Protein AF-A0A2E5TY10-F1 (afdb_monomer_lite)

Secondary structure (DSSP, 8-state):
-HHHHHHHHHHHHHHTTS--HHHHHHHHHHHHHHHHHHHHHHHHHHTT----HHHHHHHHHHHHHHHHHHHHHHHHHHHTHHHH-HHHHHHHHHHHHHHHHHHHHHHHHHHHHHH-

pLDDT: mean 81.13, std 7.05, range [55.59, 89.06]

Foldseek 3Di:
DQVQLVVLLVCLVVLVVDPDLLSNLLSVLSNVVSVVVNVVVVVCVVVVDPDDLLNLLVVLVVVLVVLVVLLVVLVVQCVCCVPPNSNSVSNSVNSNVVSVVSSVVSVVSSVVSVVD

Sequence (116 aa):
MLGWGLISILMGATLFYFNNDFIRGIGTQFLAWGLVNSLIGIFVILRKSQQNSKKLAKILLFNSFLDLIYLSVAIVLIFEIFINGDSSVGHGFGVLFQGFFLLILEMYYGIRILRI

Structure (mmCIF, N/CA/C/O backbone):
data_AF-A0A2E5TY10-F1
#
_entry.id   AF-A0A2E5TY10-F1
#
loop_
_atom_site.group_PDB
_atom_site.id
_atom_site.type_symbol
_atom_site.label_atom_id
_atom_site.label_alt_id
_atom_site.label_comp_id
_atom_site.label_asym_id
_atom_site.label_entity_id
_atom_site.label_seq_id
_atom_site.pdbx_PDB_ins_code
_atom_site.Cartn_x
_atom_site.Cartn_y
_atom_site.Cartn_z
_atom_site.occupancy
_atom_site.B_iso_or_equiv
_atom_site.auth_seq_id
_atom_site.auth_comp_id
_atom_site.auth_asym_id
_atom_site.auth_atom_id
_atom_site.pdbx_PDB_model_num
ATOM 1 N N . MET A 1 1 ? -3.025 -6.444 8.964 1.00 69.75 1 MET A N 1
ATOM 2 C CA . MET A 1 1 ? -1.883 -5.643 8.468 1.00 69.75 1 MET A CA 1
ATOM 3 C C . MET A 1 1 ? -0.563 -6.402 8.551 1.00 69.75 1 MET A C 1
ATOM 5 O O . MET A 1 1 ? 0.059 -6.555 7.515 1.00 69.75 1 MET A O 1
ATOM 9 N N . LEU A 1 2 ? -0.176 -6.977 9.698 1.00 76.38 2 LEU A N 1
ATOM 10 C CA . LEU A 1 2 ? 1.089 -7.729 9.826 1.00 76.38 2 LEU A CA 1
ATOM 11 C C . LEU A 1 2 ? 1.260 -8.908 8.850 1.00 76.38 2 LEU A C 1
ATOM 13 O O . LEU A 1 2 ? 2.270 -8.982 8.162 1.00 76.38 2 LEU A O 1
ATOM 17 N N . GLY A 1 3 ? 0.263 -9.795 8.740 1.00 79.06 3 GLY A N 1
ATOM 18 C CA . GLY A 1 3 ? 0.326 -10.918 7.792 1.00 79.06 3 GLY A CA 1
ATOM 19 C C . GLY A 1 3 ? 0.436 -10.464 6.330 1.00 79.06 3 GLY A C 1
ATOM 20 O O . GLY A 1 3 ? 1.228 -11.012 5.574 1.00 79.06 3 GLY A O 1
ATOM 21 N N . TRP A 1 4 ? -0.288 -9.403 5.957 1.00 79.12 4 TRP A N 1
ATOM 22 C CA . TRP A 1 4 ? -0.192 -8.790 4.626 1.00 79.12 4 TRP A CA 1
ATOM 23 C C . TRP A 1 4 ? 1.191 -8.182 4.366 1.00 79.12 4 TRP A C 1
ATOM 25 O O . TRP A 1 4 ? 1.749 -8.358 3.286 1.00 79.12 4 TRP A O 1
ATOM 35 N N . GLY A 1 5 ? 1.765 -7.512 5.371 1.00 81.94 5 GLY A N 1
ATOM 36 C CA . GLY A 1 5 ? 3.109 -6.947 5.302 1.00 81.94 5 GLY A CA 1
ATOM 37 C C . GLY A 1 5 ? 4.180 -8.011 5.057 1.00 81.94 5 GLY A C 1
ATOM 38 O O . GLY A 1 5 ? 4.973 -7.870 4.133 1.00 81.94 5 GLY A O 1
ATOM 39 N N . LEU A 1 6 ? 4.143 -9.118 5.804 1.00 83.31 6 LEU A N 1
ATOM 40 C CA . LEU A 1 6 ? 5.078 -10.236 5.633 1.00 83.31 6 LEU A CA 1
ATOM 41 C C . LEU A 1 6 ? 4.951 -10.910 4.261 1.00 83.31 6 LEU A C 1
ATOM 43 O O . LEU A 1 6 ? 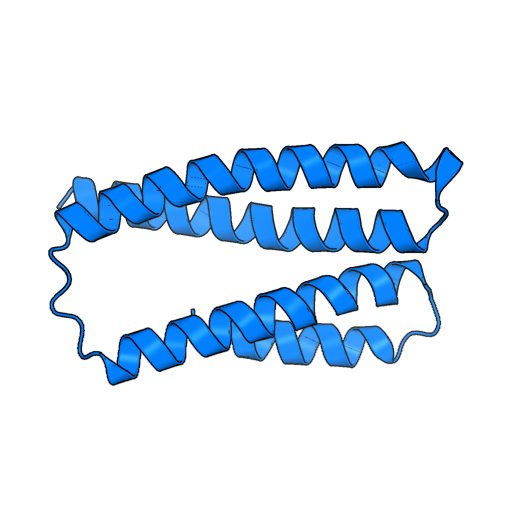5.963 -11.150 3.607 1.00 83.31 6 LEU A O 1
ATOM 47 N N . ILE A 1 7 ? 3.724 -11.172 3.799 1.00 86.44 7 ILE A N 1
ATOM 48 C CA . ILE A 1 7 ? 3.482 -11.738 2.461 1.00 86.44 7 ILE A CA 1
ATOM 49 C C . ILE A 1 7 ? 4.007 -10.789 1.379 1.00 86.44 7 ILE A C 1
ATOM 51 O O . ILE A 1 7 ? 4.656 -11.235 0.436 1.00 86.44 7 ILE A O 1
ATOM 55 N N . SER A 1 8 ? 3.784 -9.482 1.539 1.00 84.75 8 SER A N 1
ATOM 56 C CA . SER A 1 8 ? 4.258 -8.475 0.586 1.00 84.75 8 SER A CA 1
ATOM 57 C C . SER A 1 8 ? 5.785 -8.405 0.552 1.00 84.75 8 SER A C 1
ATOM 59 O O . SER A 1 8 ? 6.362 -8.332 -0.528 1.00 84.75 8 SER A O 1
ATOM 61 N N . ILE A 1 9 ? 6.452 -8.524 1.706 1.00 86.56 9 ILE A N 1
ATOM 62 C CA . ILE A 1 9 ? 7.917 -8.598 1.775 1.00 86.56 9 ILE A CA 1
ATOM 63 C C . ILE A 1 9 ? 8.435 -9.848 1.049 1.00 86.56 9 ILE A C 1
ATOM 65 O O . ILE A 1 9 ? 9.355 -9.753 0.241 1.00 86.56 9 ILE A O 1
ATOM 69 N N . LEU A 1 10 ? 7.834 -11.015 1.296 1.00 88.25 10 LEU A N 1
ATOM 70 C CA . LEU A 1 10 ? 8.238 -12.269 0.652 1.00 88.25 10 LEU A CA 1
ATOM 71 C C . LEU A 1 10 ? 8.021 -12.234 -0.865 1.00 88.25 10 LEU A C 1
ATOM 73 O O . LEU A 1 10 ? 8.908 -12.629 -1.623 1.00 88.25 10 LEU A O 1
ATOM 77 N N . MET A 1 11 ? 6.873 -11.722 -1.318 1.00 86.31 11 MET A N 1
ATOM 78 C CA . MET A 1 11 ? 6.604 -11.530 -2.744 1.00 86.31 11 MET A CA 1
ATOM 79 C C . MET A 1 11 ? 7.603 -10.554 -3.357 1.00 86.31 11 MET A C 1
ATOM 81 O O . MET A 1 11 ? 8.218 -10.876 -4.367 1.00 86.31 11 MET A O 1
ATOM 85 N N . GLY A 1 12 ? 7.827 -9.406 -2.718 1.00 83.44 12 GLY A N 1
ATOM 86 C CA . GLY A 1 12 ? 8.784 -8.410 -3.180 1.00 83.44 12 GLY A CA 1
ATOM 87 C C . GLY A 1 12 ? 10.194 -8.983 -3.324 1.00 83.44 12 GLY A C 1
ATOM 88 O O . GLY A 1 12 ? 10.781 -8.872 -4.393 1.00 83.44 12 GLY A O 1
ATOM 89 N N . ALA A 1 13 ? 10.698 -9.691 -2.309 1.00 85.12 13 ALA A N 1
ATOM 90 C CA . ALA A 1 13 ? 12.007 -10.346 -2.348 1.00 85.12 13 ALA A CA 1
ATOM 91 C C . ALA A 1 13 ? 12.111 -11.405 -3.460 1.00 85.12 13 ALA A C 1
ATOM 93 O O . ALA A 1 13 ? 13.137 -11.499 -4.129 1.00 85.12 13 ALA A O 1
ATOM 94 N N . THR A 1 14 ? 11.038 -12.164 -3.700 1.00 85.94 14 THR A N 1
ATOM 95 C CA . THR A 1 14 ? 10.990 -13.160 -4.783 1.00 85.94 14 THR A CA 1
ATOM 96 C C . THR A 1 14 ? 11.023 -12.493 -6.159 1.00 85.94 14 THR A C 1
ATOM 98 O O . THR A 1 14 ? 11.689 -12.979 -7.069 1.00 85.94 14 THR A O 1
ATOM 101 N N . LEU A 1 15 ? 10.354 -11.347 -6.316 1.00 83.38 15 LEU A N 1
ATOM 102 C CA . LEU A 1 15 ? 10.317 -10.606 -7.579 1.00 83.38 15 LEU A CA 1
ATOM 103 C C . LEU A 1 15 ? 11.692 -10.033 -7.968 1.00 83.38 15 LEU A C 1
ATOM 105 O O . LEU A 1 15 ? 11.982 -9.905 -9.153 1.00 83.38 15 LEU A O 1
ATOM 109 N N . PHE A 1 16 ? 12.581 -9.782 -7.001 1.00 82.38 16 PHE A N 1
ATOM 110 C CA . PHE A 1 16 ? 13.970 -9.385 -7.272 1.00 82.38 16 PHE A CA 1
ATOM 111 C C . PHE A 1 16 ? 14.832 -10.488 -7.899 1.00 82.38 16 PHE A C 1
ATOM 113 O O . PHE A 1 16 ? 15.881 -10.178 -8.459 1.00 82.38 16 PHE A O 1
ATOM 120 N N . TYR A 1 17 ? 14.407 -11.753 -7.833 1.00 83.81 17 TYR A N 1
ATOM 121 C CA . TYR A 1 17 ? 15.105 -12.853 -8.502 1.00 83.81 17 TYR A CA 1
ATOM 122 C C . TYR A 1 17 ? 14.985 -12.774 -10.033 1.00 83.81 17 TYR A C 1
ATOM 124 O O . TYR A 1 17 ? 15.825 -13.306 -10.757 1.00 83.81 17 TYR A O 1
ATOM 132 N N . PHE A 1 18 ? 13.961 -12.087 -10.544 1.00 81.06 18 PHE A N 1
ATOM 133 C CA . PHE A 1 18 ? 13.784 -11.893 -11.977 1.00 81.06 18 PHE A CA 1
ATOM 134 C C . PHE A 1 18 ? 14.636 -10.714 -12.457 1.00 81.06 18 PHE A C 1
ATOM 136 O O . PHE A 1 18 ? 14.519 -9.594 -11.961 1.00 81.06 18 PHE A O 1
ATOM 143 N N . ASN A 1 19 ? 15.476 -10.957 -13.465 1.00 77.75 19 ASN A N 1
ATOM 144 C CA . ASN A 1 19 ? 16.391 -9.963 -14.033 1.00 77.75 19 ASN A CA 1
ATOM 145 C C . ASN A 1 19 ? 15.668 -9.025 -15.026 1.00 77.75 19 ASN A C 1
ATOM 147 O O . ASN A 1 19 ? 16.057 -8.898 -16.184 1.00 77.75 19 ASN A O 1
ATOM 151 N N . ASN A 1 20 ? 14.548 -8.445 -14.590 1.00 83.44 20 ASN A N 1
ATOM 152 C CA . ASN A 1 20 ? 13.692 -7.561 -15.375 1.00 83.44 20 ASN A CA 1
ATOM 153 C C . ASN A 1 20 ? 13.350 -6.317 -14.542 1.00 83.44 20 ASN A C 1
ATOM 155 O O . ASN A 1 20 ? 12.783 -6.432 -13.454 1.00 83.44 20 ASN A O 1
ATOM 159 N N . ASP A 1 21 ? 13.674 -5.134 -15.062 1.00 83.25 21 ASP A N 1
ATOM 160 C CA . ASP A 1 21 ? 13.526 -3.865 -14.345 1.00 83.25 21 ASP A CA 1
ATOM 161 C C . ASP A 1 21 ? 12.067 -3.521 -14.012 1.00 83.25 21 ASP A C 1
ATOM 163 O O . ASP A 1 21 ? 11.797 -2.987 -12.936 1.00 83.25 21 ASP A O 1
ATOM 167 N N . PHE A 1 22 ? 11.105 -3.927 -14.847 1.00 83.06 22 PHE A N 1
ATOM 168 C CA . PHE A 1 22 ? 9.677 -3.801 -14.545 1.00 83.06 22 PHE A CA 1
ATOM 169 C C . PHE A 1 22 ? 9.288 -4.630 -13.313 1.00 83.06 22 PHE A C 1
ATOM 171 O O . PHE A 1 22 ? 8.650 -4.139 -12.378 1.00 83.06 22 PHE A O 1
ATOM 178 N N . ILE A 1 23 ? 9.722 -5.893 -13.275 1.00 83.44 23 ILE A N 1
ATOM 179 C CA . ILE A 1 23 ? 9.415 -6.814 -12.172 1.00 83.44 23 ILE A CA 1
ATOM 180 C C . ILE A 1 23 ? 10.095 -6.351 -10.877 1.00 83.44 23 ILE A C 1
ATOM 182 O O . ILE A 1 23 ? 9.487 -6.391 -9.805 1.00 83.44 23 ILE A O 1
ATOM 186 N N . ARG A 1 24 ? 11.326 -5.835 -10.971 1.00 86.25 24 ARG A N 1
ATOM 187 C CA . ARG A 1 24 ? 12.050 -5.242 -9.835 1.00 86.25 24 ARG A CA 1
ATOM 188 C C . ARG A 1 24 ? 11.369 -3.970 -9.328 1.00 86.25 24 ARG A C 1
ATOM 190 O O . ARG A 1 24 ? 11.287 -3.775 -8.113 1.00 86.25 24 ARG A O 1
ATOM 197 N N . GLY A 1 25 ? 10.817 -3.145 -10.220 1.00 84.56 25 GLY A N 1
ATOM 198 C CA . GLY A 1 25 ? 10.016 -1.973 -9.862 1.00 84.56 25 GLY A CA 1
ATOM 199 C C . GLY A 1 25 ? 8.783 -2.340 -9.027 1.00 84.56 25 GLY A C 1
ATOM 200 O O . GLY A 1 25 ? 8.555 -1.749 -7.964 1.00 84.56 25 GLY A O 1
ATOM 201 N N . ILE A 1 26 ? 8.051 -3.381 -9.442 1.00 86.56 26 ILE A N 1
ATOM 202 C CA . ILE A 1 26 ? 6.915 -3.936 -8.683 1.00 86.56 26 ILE A CA 1
ATOM 203 C C . ILE A 1 26 ? 7.397 -4.485 -7.337 1.00 86.56 26 ILE A C 1
ATOM 205 O O . ILE A 1 26 ? 6.854 -4.135 -6.287 1.00 86.56 26 ILE A O 1
ATOM 209 N N . GLY A 1 27 ? 8.446 -5.312 -7.353 1.00 87.06 27 GLY A N 1
ATOM 210 C CA . GLY A 1 27 ? 9.006 -5.930 -6.153 1.00 87.06 27 GLY A CA 1
ATOM 211 C C . GLY A 1 27 ? 9.440 -4.905 -5.105 1.00 87.06 27 GLY A C 1
ATOM 212 O O . GLY A 1 27 ? 9.190 -5.092 -3.916 1.00 87.06 27 GLY A O 1
ATOM 213 N N . THR A 1 28 ? 10.007 -3.779 -5.542 1.00 87.06 28 THR A N 1
ATOM 214 C CA . THR A 1 28 ? 10.419 -2.677 -4.660 1.00 87.06 28 THR A CA 1
ATOM 215 C C . THR A 1 28 ? 9.231 -2.075 -3.916 1.00 87.06 28 THR A C 1
ATOM 217 O O . THR A 1 28 ? 9.322 -1.840 -2.714 1.00 87.06 28 THR A O 1
ATOM 220 N N . GLN A 1 29 ? 8.097 -1.874 -4.593 1.00 88.50 29 GLN A N 1
ATOM 221 C CA . GLN A 1 29 ? 6.886 -1.351 -3.953 1.00 88.50 29 GLN A CA 1
ATOM 222 C C . GLN A 1 29 ? 6.301 -2.351 -2.952 1.00 88.50 29 GLN A C 1
ATOM 224 O O . GLN A 1 29 ? 5.925 -1.968 -1.846 1.00 88.50 29 GLN A O 1
ATOM 229 N N . PHE A 1 30 ? 6.292 -3.640 -3.295 1.00 87.94 30 PHE A N 1
ATOM 230 C CA . PHE A 1 30 ? 5.857 -4.707 -2.390 1.00 87.94 30 PHE A CA 1
ATOM 231 C C . PHE A 1 30 ? 6.738 -4.812 -1.137 1.00 87.94 30 PHE A C 1
ATOM 233 O O . PHE A 1 30 ? 6.212 -4.954 -0.032 1.00 87.94 30 PHE A O 1
ATOM 240 N N . LEU A 1 31 ? 8.061 -4.678 -1.282 1.00 87.62 31 LEU A N 1
ATOM 241 C CA . LEU A 1 31 ? 8.991 -4.616 -0.152 1.00 87.62 31 LEU A CA 1
ATOM 242 C C . LEU A 1 31 ? 8.753 -3.369 0.705 1.00 87.62 31 LEU A C 1
ATOM 244 O O . LEU A 1 31 ? 8.578 -3.490 1.917 1.00 87.62 31 LEU A O 1
ATOM 248 N N . ALA A 1 32 ? 8.729 -2.184 0.090 1.00 87.56 32 ALA A N 1
ATOM 249 C CA . ALA A 1 32 ? 8.605 -0.912 0.796 1.00 87.56 32 A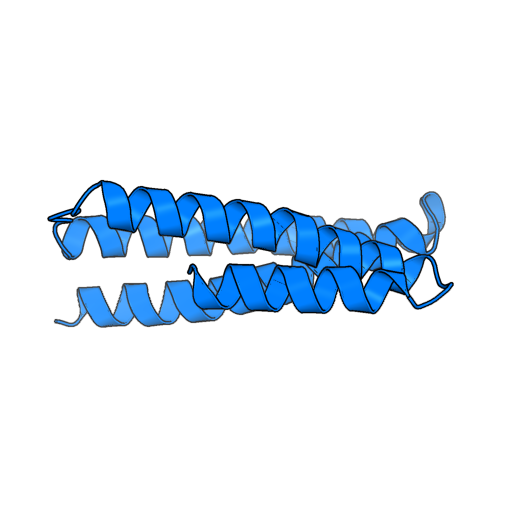LA A CA 1
ATOM 250 C C . ALA A 1 32 ? 7.301 -0.841 1.604 1.00 87.56 32 ALA A C 1
ATOM 252 O O . ALA A 1 32 ? 7.327 -0.648 2.821 1.00 87.56 32 ALA A O 1
ATOM 253 N N . TRP A 1 33 ? 6.162 -1.089 0.956 1.00 85.38 33 TRP A N 1
ATOM 254 C CA . TRP A 1 33 ? 4.864 -1.094 1.629 1.00 85.38 33 TRP A CA 1
ATOM 255 C C . TRP A 1 33 ? 4.707 -2.275 2.583 1.00 85.38 33 TRP A C 1
ATOM 257 O O . TRP A 1 33 ? 4.111 -2.127 3.650 1.00 85.38 33 TRP A O 1
ATOM 267 N N . GLY A 1 34 ? 5.276 -3.437 2.259 1.00 86.38 34 GLY A N 1
ATOM 268 C CA . GLY A 1 34 ? 5.286 -4.594 3.149 1.00 86.38 34 GLY A CA 1
ATOM 269 C C . GLY A 1 34 ? 6.004 -4.318 4.473 1.00 86.38 34 GLY A C 1
ATOM 270 O O . GLY A 1 34 ? 5.493 -4.672 5.542 1.00 86.38 34 GLY A O 1
ATOM 271 N N . LEU A 1 35 ? 7.141 -3.618 4.425 1.00 87.50 35 LEU A N 1
ATOM 272 C CA . LEU A 1 35 ? 7.877 -3.159 5.605 1.00 87.50 35 LEU A CA 1
ATOM 273 C C . LEU A 1 35 ? 7.064 -2.151 6.418 1.00 87.50 35 LEU A C 1
ATOM 275 O O . LEU A 1 35 ? 6.884 -2.352 7.620 1.00 87.50 35 LEU A O 1
ATOM 279 N N . VAL A 1 36 ? 6.510 -1.120 5.772 1.00 85.81 36 VAL A N 1
ATOM 280 C CA . VAL A 1 36 ? 5.661 -0.113 6.434 1.00 85.81 36 VAL A CA 1
ATOM 281 C C . VAL A 1 36 ? 4.474 -0.778 7.139 1.00 85.81 36 VAL A C 1
ATOM 283 O O . VAL A 1 36 ? 4.256 -0.563 8.332 1.00 85.81 36 VAL A O 1
ATOM 286 N N . ASN A 1 37 ? 3.758 -1.668 6.450 1.00 84.75 37 ASN A N 1
ATOM 287 C CA . ASN A 1 37 ? 2.605 -2.387 6.995 1.00 84.75 37 ASN A CA 1
ATOM 288 C C . ASN A 1 37 ? 2.971 -3.309 8.167 1.00 84.75 37 ASN A C 1
ATOM 290 O O . ASN A 1 37 ? 2.201 -3.440 9.125 1.00 84.75 37 ASN A O 1
ATOM 294 N N . SER A 1 38 ? 4.144 -3.944 8.109 1.00 85.50 38 SER A N 1
ATOM 295 C CA . SER A 1 38 ? 4.650 -4.789 9.194 1.00 85.50 38 SER A CA 1
ATOM 296 C C . SER A 1 38 ? 4.981 -3.955 10.432 1.00 85.50 38 SER A C 1
ATOM 298 O O . SER A 1 38 ? 4.550 -4.305 11.531 1.00 85.50 38 SER A O 1
ATOM 300 N N . LEU A 1 39 ? 5.661 -2.815 10.258 1.00 86.12 39 LEU A N 1
ATOM 301 C CA . LEU A 1 39 ? 5.983 -1.884 11.344 1.00 86.12 39 LEU A CA 1
ATOM 302 C C . LEU A 1 39 ? 4.721 -1.311 11.998 1.00 86.12 39 LEU A C 1
ATOM 304 O O . LEU A 1 39 ? 4.609 -1.324 13.225 1.00 86.12 39 LEU A O 1
ATOM 308 N N . ILE A 1 40 ? 3.739 -0.879 11.198 1.00 83.75 40 ILE A N 1
ATOM 309 C CA . ILE A 1 40 ? 2.442 -0.402 11.702 1.00 83.75 40 ILE A CA 1
ATOM 310 C C . ILE A 1 40 ? 1.746 -1.508 12.497 1.00 83.75 40 ILE A C 1
ATOM 312 O O . ILE A 1 40 ? 1.266 -1.270 13.605 1.00 83.75 40 ILE A O 1
ATOM 316 N N . GLY A 1 41 ? 1.705 -2.733 11.969 1.00 82.56 41 GLY A N 1
ATOM 317 C CA . GLY A 1 41 ? 1.053 -3.841 12.657 1.00 82.56 41 GLY A CA 1
ATOM 318 C C . GLY A 1 41 ? 1.732 -4.208 13.982 1.00 82.56 41 GLY A C 1
ATOM 319 O O . GLY A 1 41 ? 1.027 -4.434 14.965 1.00 82.56 41 GLY A O 1
ATOM 320 N N . ILE A 1 42 ? 3.069 -4.197 14.049 1.00 84.25 42 ILE A N 1
ATOM 321 C CA . ILE A 1 42 ? 3.815 -4.389 15.307 1.00 84.25 42 ILE A CA 1
ATOM 322 C C . ILE A 1 42 ? 3.461 -3.281 16.296 1.00 84.25 42 ILE A C 1
ATOM 324 O O . ILE A 1 42 ? 3.113 -3.562 17.442 1.00 84.25 42 ILE A O 1
ATOM 328 N N . PHE A 1 43 ? 3.486 -2.026 15.846 1.00 83.69 43 PHE A N 1
ATOM 329 C CA . PHE A 1 43 ? 3.167 -0.878 16.685 1.00 83.69 43 PHE A CA 1
ATOM 330 C C . PHE A 1 43 ? 1.754 -0.967 17.278 1.00 83.69 43 PHE A C 1
ATOM 332 O O . PHE A 1 43 ? 1.567 -0.704 18.465 1.00 83.69 43 PHE A O 1
ATOM 339 N N . VAL A 1 44 ? 0.766 -1.396 16.488 1.00 81.69 44 VAL A N 1
ATOM 340 C CA . VAL A 1 44 ? -0.619 -1.592 16.947 1.00 81.69 44 VAL A CA 1
ATOM 341 C C . VAL A 1 44 ? -0.720 -2.696 18.005 1.00 81.69 44 VAL A C 1
ATOM 343 O O . VAL A 1 44 ? -1.403 -2.493 19.012 1.00 81.69 44 VAL A O 1
ATOM 346 N N . ILE A 1 45 ? -0.031 -3.830 17.816 1.00 82.38 45 ILE A N 1
ATOM 347 C CA . ILE A 1 45 ? 0.001 -4.930 18.799 1.00 82.38 45 ILE A CA 1
ATOM 348 C C . ILE A 1 45 ? 0.623 -4.453 20.114 1.00 82.38 45 ILE A C 1
ATOM 350 O O . ILE A 1 45 ? 0.044 -4.660 21.182 1.00 82.38 45 ILE A O 1
ATOM 354 N N . LEU A 1 46 ? 1.769 -3.771 20.035 1.00 83.81 46 LEU A N 1
ATOM 355 C CA . LEU A 1 46 ? 2.478 -3.252 21.205 1.00 83.81 46 LEU A CA 1
ATOM 356 C C . LEU A 1 46 ? 1.650 -2.216 21.971 1.00 83.81 46 LEU A C 1
ATOM 358 O O . LEU A 1 46 ? 1.707 -2.168 23.198 1.00 83.81 46 LEU A O 1
ATOM 362 N N . ARG A 1 47 ? 0.839 -1.409 21.275 1.00 78.62 47 ARG A N 1
ATOM 363 C CA . ARG A 1 47 ? 0.015 -0.372 21.908 1.00 78.62 47 ARG A CA 1
ATOM 364 C C . ARG A 1 47 ? -1.262 -0.870 22.589 1.00 78.62 47 ARG A C 1
ATOM 366 O O . ARG A 1 47 ? -1.956 -0.017 23.136 1.00 78.62 47 ARG A O 1
ATOM 373 N N . LYS A 1 48 ? -1.599 -2.176 22.556 1.00 65.56 48 LYS A N 1
ATOM 374 C CA . LYS A 1 48 ? -2.868 -2.749 23.090 1.00 65.56 48 LYS A CA 1
ATOM 375 C C . LYS A 1 48 ? -4.053 -1.786 22.901 1.00 65.56 48 LYS A C 1
ATOM 377 O O . LYS A 1 48 ? -4.761 -1.429 23.840 1.00 65.56 48 LYS A O 1
ATOM 382 N N . SER A 1 49 ? -4.195 -1.281 21.678 1.00 59.34 49 SER A N 1
ATOM 383 C CA . SER A 1 49 ? -5.046 -0.130 21.390 1.00 59.34 49 SER A CA 1
ATOM 384 C C . SER A 1 49 ? -6.512 -0.454 21.693 1.00 59.34 49 SER A C 1
ATOM 386 O O . SER A 1 49 ? -7.162 -1.164 20.928 1.00 59.34 49 SER A O 1
ATOM 388 N N . GLN A 1 50 ? -7.056 0.099 22.784 1.00 57.00 50 GLN A N 1
ATOM 389 C CA . GLN A 1 50 ? -8.500 0.281 22.951 1.00 57.00 50 GLN A CA 1
ATOM 390 C C . GLN A 1 50 ? -8.959 1.383 21.993 1.00 57.00 50 GLN A C 1
ATOM 392 O O . GLN A 1 50 ? -9.282 2.507 22.380 1.00 57.00 50 GLN A O 1
ATOM 397 N N . GLN A 1 51 ? -8.897 1.098 20.697 1.00 64.00 51 GLN A N 1
ATOM 398 C CA . GLN A 1 51 ? -9.342 2.037 19.688 1.00 64.00 51 GLN A CA 1
ATOM 399 C C . GLN A 1 51 ? -10.861 1.998 19.638 1.00 64.00 51 GLN A C 1
ATOM 401 O O . GLN A 1 51 ? -11.465 0.983 19.307 1.00 64.00 51 GLN A O 1
ATOM 406 N N . ASN A 1 52 ? -11.474 3.132 19.966 1.00 75.12 52 ASN A N 1
ATOM 407 C CA . ASN A 1 52 ? -12.902 3.338 19.790 1.00 75.12 52 ASN A CA 1
ATOM 408 C C . ASN A 1 52 ? -13.275 3.032 18.328 1.00 75.12 52 ASN A C 1
ATOM 410 O O . ASN A 1 52 ? -12.796 3.715 17.416 1.00 75.12 52 ASN A O 1
ATOM 414 N N . SER A 1 53 ? -14.116 2.016 18.109 1.00 73.50 53 SER A N 1
ATOM 415 C CA . SER A 1 53 ? -14.446 1.477 16.783 1.00 73.50 53 SER A CA 1
ATOM 416 C C . SER A 1 53 ? -14.931 2.558 15.812 1.00 73.50 53 SER A C 1
ATOM 418 O O . SER A 1 53 ? -14.566 2.552 14.639 1.00 73.50 53 SER A O 1
ATOM 420 N N . LYS A 1 54 ? -15.647 3.580 16.305 1.00 77.12 54 LYS A N 1
ATOM 421 C CA . LYS A 1 54 ? -16.108 4.709 15.477 1.00 77.12 54 LYS A CA 1
ATOM 422 C C . LYS A 1 54 ? -14.966 5.612 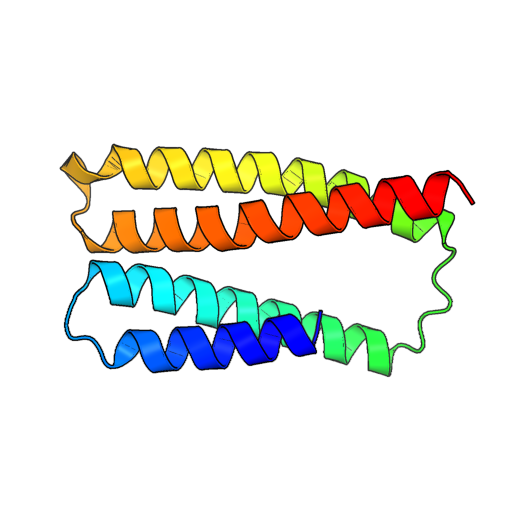15.000 1.00 77.12 54 LYS A C 1
ATOM 424 O O . LYS A 1 54 ? -15.011 6.127 13.885 1.00 77.12 54 LYS A O 1
ATOM 429 N N . LYS A 1 55 ? -13.934 5.816 15.827 1.00 79.31 55 LYS A N 1
ATOM 430 C CA . LYS A 1 55 ? -12.739 6.587 15.442 1.00 79.31 55 LYS A CA 1
ATOM 431 C C . LYS A 1 55 ? -11.896 5.802 14.437 1.00 79.31 55 LYS A C 1
ATOM 433 O O . LYS A 1 55 ? -11.405 6.394 13.483 1.00 79.31 55 LYS A O 1
ATOM 438 N N . LEU A 1 56 ? -11.790 4.485 14.620 1.00 79.06 56 LEU A N 1
ATOM 439 C CA . LEU A 1 56 ? -11.112 3.591 13.680 1.00 79.06 56 LEU A CA 1
ATOM 440 C C . LEU A 1 56 ? -11.783 3.610 12.299 1.00 79.06 56 LEU A C 1
ATOM 442 O O . LEU A 1 56 ? -11.094 3.786 11.301 1.00 79.06 56 LEU A O 1
ATOM 446 N N . ALA A 1 57 ? -13.115 3.530 12.236 1.00 79.62 57 ALA A N 1
ATOM 447 C CA . ALA A 1 57 ? -13.839 3.582 10.967 1.00 79.62 57 ALA A CA 1
ATOM 448 C C . ALA A 1 57 ? -13.616 4.892 10.193 1.00 79.62 57 ALA A C 1
ATOM 450 O O . ALA A 1 57 ? -13.403 4.861 8.985 1.00 79.62 57 ALA A O 1
ATOM 451 N N . LYS A 1 58 ? -13.606 6.042 10.883 1.00 80.88 58 LYS A N 1
ATOM 452 C CA . LYS A 1 58 ? -13.301 7.336 10.247 1.00 80.88 58 LYS A CA 1
ATOM 453 C C . LYS A 1 58 ? -11.883 7.384 9.678 1.00 80.88 58 LYS A C 1
ATOM 455 O O . LYS A 1 58 ? -11.698 7.926 8.596 1.00 80.88 58 LYS A O 1
ATOM 460 N N . ILE A 1 59 ? -10.904 6.823 10.394 1.00 83.00 59 ILE A N 1
ATOM 461 C CA . ILE A 1 59 ? -9.515 6.753 9.919 1.00 83.00 59 ILE A CA 1
ATOM 462 C C . ILE A 1 59 ? -9.422 5.863 8.676 1.00 83.00 59 ILE A C 1
ATOM 464 O O . ILE A 1 59 ? -8.816 6.286 7.702 1.00 83.00 59 ILE A O 1
ATOM 468 N N . LEU A 1 60 ? -10.060 4.687 8.678 1.00 81.81 60 LEU A N 1
ATOM 469 C CA . LEU A 1 60 ? -10.062 3.776 7.524 1.00 81.81 60 LEU A CA 1
ATOM 470 C C . LEU A 1 60 ? -10.704 4.412 6.285 1.00 81.81 60 LEU A C 1
ATOM 472 O O . LEU A 1 60 ? -10.164 4.307 5.194 1.00 81.81 60 LEU A O 1
ATOM 476 N N . LEU A 1 61 ? -11.825 5.120 6.442 1.00 81.06 61 LEU A N 1
ATOM 477 C CA . LEU A 1 61 ? -12.459 5.812 5.315 1.00 81.06 61 LEU A CA 1
ATOM 478 C C . LEU A 1 61 ? -11.626 6.988 4.798 1.00 81.06 61 LEU A C 1
ATOM 480 O O . LEU A 1 61 ? -11.581 7.222 3.595 1.00 81.06 61 LEU A O 1
ATOM 484 N N . PHE A 1 62 ? -10.963 7.726 5.693 1.00 82.56 62 PHE A N 1
ATOM 485 C CA . PHE A 1 62 ? -10.039 8.781 5.284 1.00 82.56 62 PHE A CA 1
ATOM 486 C C . PHE A 1 62 ? -8.819 8.204 4.554 1.00 82.56 62 PHE A C 1
ATOM 488 O O . PHE A 1 62 ? -8.401 8.758 3.544 1.00 82.56 62 PHE A O 1
ATOM 495 N N . ASN A 1 63 ? -8.284 7.072 5.019 1.00 83.06 63 ASN A N 1
ATOM 496 C CA . ASN A 1 63 ? -7.156 6.407 4.374 1.00 83.06 63 ASN A CA 1
ATOM 497 C C . ASN A 1 63 ? -7.535 5.830 3.000 1.00 83.06 63 ASN A C 1
ATOM 499 O O . ASN A 1 63 ? -6.825 6.067 2.031 1.00 83.06 63 ASN A O 1
ATOM 503 N N . SER A 1 64 ? -8.739 5.272 2.865 1.00 81.31 64 SER A N 1
ATOM 504 C CA . SER A 1 64 ? -9.292 4.854 1.571 1.00 81.31 64 SER A CA 1
ATOM 505 C C . SER A 1 64 ? -9.428 6.015 0.569 1.00 81.31 64 SER A C 1
ATOM 507 O O . SER A 1 64 ? -9.279 5.820 -0.637 1.00 81.31 64 SER A O 1
ATOM 509 N N . PHE A 1 65 ? -9.661 7.247 1.040 1.00 82.50 65 PHE A N 1
ATOM 510 C CA . PHE A 1 65 ? -9.607 8.431 0.177 1.00 82.50 65 PHE A CA 1
ATOM 511 C C . PHE A 1 65 ? -8.170 8.779 -0.243 1.00 82.50 65 PHE A C 1
ATOM 513 O O . PHE A 1 65 ? -7.945 9.142 -1.396 1.00 82.50 65 PHE A O 1
ATOM 520 N N . LEU A 1 66 ? -7.188 8.635 0.654 1.00 83.62 66 LEU A N 1
ATOM 521 C CA . LEU A 1 66 ? -5.774 8.768 0.289 1.00 83.62 66 LEU A CA 1
ATOM 522 C C . LEU A 1 66 ? -5.360 7.708 -0.742 1.00 83.62 66 LEU A C 1
ATOM 524 O O . LEU A 1 66 ? -4.621 8.039 -1.667 1.00 83.62 66 LEU A O 1
ATOM 528 N N . ASP A 1 67 ? -5.873 6.480 -0.651 1.00 84.19 67 ASP A N 1
ATOM 529 C CA . ASP A 1 67 ? -5.596 5.418 -1.626 1.00 84.19 67 ASP A CA 1
ATOM 530 C C . ASP A 1 67 ? -6.006 5.803 -3.052 1.00 84.19 67 ASP A C 1
ATOM 532 O O . ASP A 1 67 ? -5.303 5.459 -4.000 1.00 84.19 67 ASP A O 1
ATOM 536 N N . LEU A 1 68 ? -7.075 6.590 -3.233 1.00 84.62 68 LEU A N 1
ATOM 537 C CA . LEU A 1 68 ? -7.450 7.133 -4.547 1.00 84.62 68 LEU A CA 1
ATOM 538 C C . LEU A 1 68 ? -6.397 8.104 -5.101 1.00 84.62 68 LEU A C 1
ATOM 540 O O . LEU A 1 68 ? -6.137 8.117 -6.308 1.00 84.62 68 LEU A O 1
ATOM 544 N N . ILE A 1 69 ? -5.771 8.902 -4.231 1.00 87.31 69 ILE A N 1
ATOM 545 C CA . ILE A 1 69 ? -4.668 9.794 -4.610 1.00 87.31 69 ILE A CA 1
ATOM 546 C C . ILE A 1 69 ? -3.454 8.951 -5.009 1.00 87.31 69 ILE A C 1
ATOM 548 O O . ILE A 1 69 ? -2.877 9.185 -6.070 1.00 87.31 69 ILE A O 1
ATOM 552 N N . TYR A 1 70 ? -3.107 7.928 -4.220 1.00 83.50 70 TYR A N 1
ATOM 553 C CA . TYR A 1 70 ? -2.015 7.006 -4.549 1.00 83.50 70 TYR A CA 1
ATOM 554 C C . TYR A 1 70 ? -2.251 6.274 -5.878 1.00 83.50 70 TYR A C 1
ATOM 556 O O . TYR A 1 70 ? -1.329 6.175 -6.686 1.00 83.50 70 TYR A O 1
ATOM 564 N N . LEU A 1 71 ? -3.483 5.832 -6.154 1.00 86.56 71 LEU A N 1
ATOM 565 C CA . LEU A 1 71 ? -3.871 5.236 -7.438 1.00 86.56 71 LEU A CA 1
ATOM 566 C C . LEU A 1 71 ? -3.730 6.226 -8.596 1.00 86.56 71 LEU A C 1
ATOM 568 O O . LEU A 1 71 ? -3.254 5.857 -9.665 1.00 86.56 71 LEU A O 1
ATOM 572 N N . SER A 1 72 ? -4.097 7.489 -8.382 1.00 86.00 72 SER A N 1
ATOM 573 C CA . SER A 1 72 ? -3.946 8.537 -9.397 1.00 86.00 72 SER A CA 1
ATOM 574 C C . SER A 1 72 ? -2.470 8.783 -9.725 1.00 86.00 72 SER A C 1
ATOM 576 O O . SER A 1 72 ? -2.100 8.837 -10.895 1.00 86.00 72 SER A O 1
ATOM 578 N N . VAL A 1 73 ? -1.608 8.846 -8.704 1.00 84.56 73 VAL A N 1
ATOM 579 C CA . VAL A 1 73 ? -0.149 8.958 -8.877 1.00 84.56 73 VAL A CA 1
ATOM 580 C C . VAL A 1 73 ? 0.419 7.726 -9.587 1.00 84.56 73 VAL A C 1
ATOM 582 O O . VAL A 1 73 ? 1.250 7.863 -10.482 1.00 84.56 73 VAL A O 1
ATOM 585 N N . ALA A 1 74 ? -0.057 6.527 -9.247 1.00 85.56 74 ALA A N 1
ATOM 586 C CA . ALA A 1 74 ? 0.343 5.288 -9.907 1.00 85.56 74 ALA A CA 1
ATOM 587 C C . ALA A 1 74 ? -0.014 5.284 -11.399 1.00 85.56 74 ALA A C 1
ATOM 589 O O . ALA A 1 74 ? 0.803 4.888 -12.224 1.00 85.56 74 ALA A O 1
ATOM 590 N N . ILE A 1 75 ? -1.208 5.765 -11.752 1.00 84.88 75 ILE A N 1
ATOM 591 C CA . ILE A 1 75 ? -1.641 5.906 -13.145 1.00 84.88 75 ILE A CA 1
ATOM 592 C C . ILE A 1 75 ? -0.723 6.883 -13.891 1.00 84.88 75 ILE A C 1
ATOM 594 O O . ILE A 1 75 ? -0.259 6.553 -14.979 1.00 84.88 75 ILE A O 1
ATOM 598 N N . VAL A 1 76 ? -0.398 8.040 -13.302 1.00 83.12 76 VAL A N 1
ATOM 599 C CA . VAL A 1 76 ? 0.542 9.004 -13.906 1.00 83.12 76 VAL A CA 1
ATOM 600 C C . VAL A 1 76 ? 1.915 8.366 -14.147 1.00 83.12 76 VAL A C 1
ATOM 602 O O . VAL A 1 76 ? 2.433 8.461 -15.256 1.00 83.12 76 VAL A O 1
ATOM 605 N N . LEU A 1 77 ? 2.457 7.632 -13.169 1.00 78.44 77 LEU A N 1
ATOM 606 C CA . LEU A 1 77 ? 3.725 6.898 -13.304 1.00 78.44 77 LEU A CA 1
ATOM 607 C C . LEU A 1 77 ? 3.693 5.837 -14.414 1.00 78.44 77 LEU A C 1
ATOM 609 O O . LEU A 1 77 ? 4.692 5.630 -15.099 1.00 78.44 77 LEU A O 1
ATOM 613 N N . ILE A 1 78 ? 2.552 5.170 -14.614 1.00 79.44 78 ILE A N 1
ATOM 614 C CA . ILE A 1 78 ? 2.370 4.207 -15.709 1.00 79.44 78 ILE A CA 1
ATOM 615 C C . ILE A 1 78 ? 2.360 4.923 -17.067 1.00 79.44 78 ILE A C 1
ATOM 617 O O . ILE A 1 78 ? 2.914 4.396 -18.027 1.00 79.44 78 ILE A O 1
ATOM 621 N N . PHE A 1 79 ? 1.770 6.118 -17.166 1.00 76.88 79 PHE A N 1
ATOM 622 C CA . PHE A 1 79 ? 1.757 6.909 -18.404 1.00 76.88 79 PHE A CA 1
ATOM 623 C C . PHE A 1 79 ? 3.092 7.616 -18.698 1.00 76.88 79 PHE A C 1
ATOM 625 O O . PHE A 1 79 ? 3.392 7.884 -19.861 1.00 76.88 79 PHE A O 1
ATOM 632 N N . GLU A 1 80 ? 3.941 7.835 -17.690 1.00 71.50 80 GLU A N 1
ATOM 633 C CA . GLU A 1 80 ? 5.319 8.333 -17.847 1.00 71.50 80 GLU A CA 1
ATOM 634 C C . GLU A 1 80 ? 6.297 7.311 -18.465 1.00 71.50 80 GLU A C 1
ATOM 636 O O . GLU A 1 80 ? 7.499 7.579 -18.561 1.00 71.50 80 GLU A O 1
ATOM 641 N N . ILE A 1 81 ? 5.795 6.170 -18.960 1.00 63.06 81 ILE A N 1
ATOM 642 C CA . ILE A 1 81 ? 6.546 5.129 -19.688 1.00 63.06 81 ILE A CA 1
ATOM 643 C C . ILE A 1 81 ? 7.486 5.715 -20.751 1.00 63.06 81 ILE A C 1
ATOM 645 O O . ILE A 1 81 ? 8.613 5.256 -20.915 1.00 63.06 81 ILE A O 1
ATOM 649 N N . PHE A 1 82 ? 7.030 6.768 -21.440 1.00 55.59 82 PHE A N 1
ATOM 650 C CA . PHE A 1 82 ? 7.751 7.419 -22.533 1.00 55.59 82 PHE A CA 1
ATOM 651 C C . PHE A 1 82 ? 8.945 8.260 -22.067 1.00 55.59 82 PHE A C 1
ATOM 653 O O . PHE A 1 82 ? 9.793 8.594 -22.890 1.00 55.59 82 PHE A O 1
ATOM 660 N N . ILE A 1 83 ? 9.015 8.614 -20.779 1.00 62.22 83 ILE A N 1
ATOM 661 C CA . IL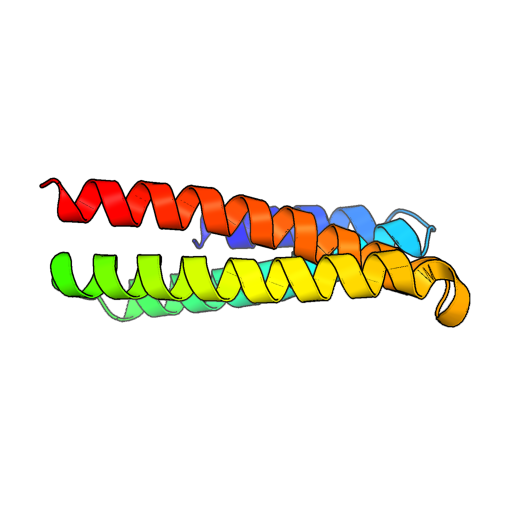E A 1 83 ? 10.027 9.528 -20.234 1.00 62.22 83 ILE A CA 1
ATOM 662 C C . ILE A 1 83 ? 11.044 8.789 -19.356 1.00 62.22 83 ILE A C 1
ATOM 664 O O . ILE A 1 83 ? 12.235 9.068 -19.457 1.00 62.22 83 ILE A O 1
ATOM 668 N N . ASN A 1 84 ? 10.604 7.829 -18.531 1.00 64.81 84 ASN A N 1
ATOM 669 C CA . ASN A 1 84 ? 11.436 7.261 -17.458 1.00 64.81 84 ASN A CA 1
ATOM 670 C C . ASN A 1 84 ? 11.739 5.747 -17.584 1.00 64.81 84 ASN A C 1
ATOM 672 O O . ASN A 1 84 ? 12.418 5.191 -16.717 1.00 64.81 84 ASN A O 1
ATOM 676 N N . GLY A 1 85 ? 11.265 5.074 -18.643 1.00 70.94 85 GLY A N 1
ATOM 677 C CA . GLY A 1 85 ? 11.562 3.662 -18.942 1.00 70.94 85 GLY A CA 1
ATOM 678 C C . GLY A 1 85 ? 10.822 2.622 -18.081 1.00 70.94 85 GLY A C 1
ATOM 679 O O . GLY A 1 85 ? 10.042 2.962 -17.189 1.00 70.94 85 GLY A O 1
ATOM 680 N N . ASP A 1 86 ? 11.089 1.333 -18.337 1.00 74.69 86 ASP A N 1
ATOM 681 C CA . ASP A 1 86 ? 10.331 0.170 -17.820 1.00 74.69 86 ASP A CA 1
ATOM 682 C C . ASP A 1 86 ? 10.271 0.060 -16.282 1.00 74.69 86 ASP A C 1
ATOM 684 O O . ASP A 1 86 ? 9.310 -0.471 -15.720 1.00 74.69 86 ASP A O 1
ATOM 688 N N . SER A 1 87 ? 11.270 0.601 -15.580 1.00 75.94 87 SER A N 1
ATOM 689 C CA . SER A 1 87 ? 11.341 0.579 -14.111 1.00 75.94 87 SER A CA 1
ATOM 690 C C . SER A 1 87 ? 10.269 1.461 -13.448 1.00 75.94 87 SER A C 1
ATOM 692 O O . SER A 1 87 ? 9.613 1.041 -12.489 1.00 75.94 87 SER A O 1
ATOM 694 N N . SER A 1 88 ? 10.013 2.661 -13.990 1.00 76.31 88 SER A N 1
ATOM 695 C CA . SER A 1 88 ? 8.998 3.586 -13.443 1.00 76.31 88 SER A CA 1
ATOM 696 C C . SER A 1 88 ? 7.585 3.026 -13.573 1.00 76.31 88 SER A C 1
ATOM 698 O O . SER A 1 88 ? 6.766 3.147 -12.660 1.00 76.31 88 SER A O 1
ATOM 700 N N . VAL A 1 89 ? 7.335 2.311 -14.667 1.00 82.06 89 VAL A N 1
ATOM 701 C CA . VAL A 1 89 ? 6.091 1.576 -14.907 1.00 82.06 89 VAL A CA 1
ATOM 702 C C . VAL A 1 89 ? 5.916 0.477 -13.874 1.00 82.06 89 VAL A C 1
ATOM 704 O O . VAL A 1 89 ? 4.839 0.336 -13.302 1.00 82.06 89 VAL A O 1
ATOM 707 N N . GLY A 1 90 ? 6.983 -0.278 -13.599 1.00 82.44 90 GLY A N 1
ATOM 708 C CA . GLY A 1 90 ? 6.983 -1.317 -12.575 1.00 82.44 90 GLY A CA 1
ATOM 709 C C . GLY A 1 90 ? 6.604 -0.760 -11.203 1.00 82.44 90 GLY A C 1
ATOM 710 O O . GLY A 1 90 ? 5.766 -1.330 -10.503 1.00 82.44 90 GLY A O 1
ATOM 711 N N . HIS A 1 91 ? 7.148 0.402 -10.833 1.00 84.75 91 HIS A N 1
ATOM 712 C CA . HIS A 1 91 ? 6.735 1.097 -9.614 1.00 84.75 91 HIS A CA 1
ATOM 713 C C . HIS A 1 91 ? 5.261 1.513 -9.651 1.00 84.75 91 HIS A C 1
ATOM 715 O O . HIS A 1 91 ? 4.539 1.256 -8.688 1.00 84.75 91 HIS A O 1
ATOM 721 N N . GLY A 1 92 ? 4.787 2.083 -10.760 1.00 84.19 92 GLY A N 1
ATOM 722 C CA . GLY A 1 92 ? 3.379 2.436 -10.940 1.00 84.19 92 GLY A CA 1
ATOM 723 C C . GLY A 1 92 ? 2.445 1.234 -10.758 1.00 84.19 92 GLY A C 1
ATOM 724 O O . GLY A 1 92 ? 1.518 1.295 -9.954 1.00 84.19 92 GLY A O 1
ATOM 725 N N . PHE A 1 93 ? 2.728 0.096 -11.398 1.00 86.50 93 PHE A N 1
ATOM 726 C CA . PHE A 1 93 ? 1.946 -1.135 -11.222 1.00 86.50 93 PHE A CA 1
ATOM 727 C C . PHE A 1 93 ? 2.008 -1.682 -9.793 1.00 86.50 93 PHE A C 1
ATOM 729 O O . PHE A 1 93 ? 0.995 -2.149 -9.272 1.00 86.50 93 PHE A O 1
ATOM 736 N N . GLY A 1 94 ? 3.171 -1.604 -9.141 1.00 85.00 94 GLY A N 1
ATOM 737 C CA . GLY A 1 94 ? 3.326 -2.005 -7.745 1.00 85.00 94 GLY A CA 1
ATOM 738 C C . GLY A 1 94 ? 2.442 -1.187 -6.799 1.00 85.00 94 GLY A C 1
ATOM 739 O O . GLY A 1 94 ? 1.741 -1.767 -5.967 1.00 85.00 94 GLY A O 1
ATOM 740 N N . VAL A 1 95 ? 2.423 0.142 -6.961 1.00 86.75 95 VAL A N 1
ATOM 741 C CA . VAL A 1 95 ? 1.545 1.042 -6.191 1.00 86.75 95 VAL A CA 1
ATOM 742 C C . VAL A 1 95 ? 0.080 0.811 -6.548 1.00 86.75 95 VAL A C 1
ATOM 744 O O . VAL A 1 95 ? -0.751 0.760 -5.650 1.00 86.75 95 VAL A O 1
ATOM 747 N N . LEU A 1 96 ? -0.247 0.616 -7.828 1.00 89.06 96 LEU A N 1
ATOM 748 C CA . LEU A 1 96 ? -1.617 0.367 -8.272 1.00 89.06 96 LEU A CA 1
ATOM 749 C C . LEU A 1 96 ? -2.175 -0.908 -7.636 1.00 89.06 96 LEU A C 1
ATOM 751 O O . LEU A 1 96 ? -3.266 -0.881 -7.079 1.00 89.06 96 LEU A O 1
ATOM 755 N N . PHE A 1 97 ? -1.421 -2.010 -7.661 1.00 85.94 97 PHE A N 1
ATOM 756 C CA . PHE A 1 97 ? -1.878 -3.284 -7.107 1.00 85.94 97 PHE A CA 1
ATOM 757 C C . PHE A 1 97 ? -2.027 -3.238 -5.579 1.00 85.94 97 PHE A C 1
ATOM 759 O O . PHE A 1 97 ? -3.053 -3.663 -5.047 1.00 85.94 97 PHE A O 1
ATOM 766 N N . GLN A 1 98 ? -1.032 -2.695 -4.864 1.00 83.69 98 GLN A N 1
ATOM 767 C CA . GLN A 1 98 ? -1.099 -2.548 -3.404 1.00 83.69 98 GLN A CA 1
ATOM 768 C C . GLN A 1 98 ? -2.186 -1.554 -2.979 1.00 83.69 98 GLN A C 1
ATOM 770 O O . GLN A 1 98 ? -3.008 -1.882 -2.126 1.00 83.69 98 GLN A O 1
ATOM 775 N N . GLY A 1 99 ? -2.223 -0.372 -3.595 1.00 84.56 99 GLY A N 1
ATOM 776 C CA . GLY A 1 99 ? -3.189 0.682 -3.290 1.00 84.56 99 GLY A CA 1
ATOM 777 C C . GLY A 1 99 ? -4.624 0.263 -3.595 1.00 84.56 99 GLY A C 1
ATOM 778 O O . GLY A 1 99 ? -5.517 0.498 -2.790 1.00 84.56 99 GLY A O 1
ATOM 779 N N . PHE A 1 100 ? -4.855 -0.449 -4.700 1.00 87.06 100 PHE A N 1
ATOM 780 C CA . PHE A 1 100 ? -6.180 -0.983 -5.017 1.00 87.06 100 PHE A CA 1
ATOM 781 C C . PHE A 1 100 ? -6.647 -2.027 -3.998 1.00 87.06 100 PHE A C 1
ATOM 783 O O . PHE A 1 100 ? -7.802 -2.014 -3.569 1.00 87.06 100 PHE A O 1
ATOM 790 N N . PHE A 1 101 ? -5.750 -2.920 -3.575 1.00 85.19 101 PHE A N 1
ATOM 791 C CA . PHE A 1 101 ? -6.072 -3.919 -2.562 1.00 85.19 101 PHE A CA 1
ATOM 792 C C . PHE A 1 101 ? -6.394 -3.282 -1.200 1.00 85.19 101 PHE A C 1
ATOM 794 O O . PHE A 1 101 ? -7.381 -3.665 -0.564 1.00 85.19 101 PHE A O 1
ATOM 801 N N . LEU A 1 102 ? -5.596 -2.300 -0.766 1.00 81.75 102 LEU A N 1
ATOM 802 C CA . LEU A 1 102 ? -5.831 -1.556 0.475 1.00 81.75 102 LEU A CA 1
ATOM 803 C C . LEU A 1 102 ? -7.159 -0.804 0.426 1.00 81.75 102 LEU A C 1
ATOM 805 O O . LEU A 1 102 ? -7.972 -0.986 1.331 1.00 81.75 102 LEU A O 1
ATOM 809 N N . LEU A 1 103 ? -7.448 -0.112 -0.676 1.00 85.94 103 LEU A N 1
ATOM 810 C CA . LEU A 1 103 ? -8.697 0.621 -0.863 1.00 85.94 103 LEU A CA 1
ATOM 811 C C . LEU A 1 103 ? -9.920 -0.275 -0.647 1.00 85.94 103 LEU A C 1
ATOM 813 O O . LEU A 1 103 ? -10.836 0.095 0.090 1.00 85.94 103 LEU A O 1
ATOM 817 N N . ILE A 1 104 ? -9.933 -1.470 -1.250 1.00 85.44 104 ILE A N 1
ATOM 818 C CA . ILE A 1 104 ? -11.041 -2.425 -1.095 1.00 85.44 104 ILE A CA 1
ATOM 819 C C . ILE A 1 104 ? -11.191 -2.846 0.366 1.00 85.44 104 ILE A C 1
ATOM 821 O O . ILE A 1 104 ? -12.304 -2.831 0.902 1.00 85.44 104 ILE A O 1
ATOM 825 N N . LEU A 1 105 ? -10.092 -3.240 1.014 1.00 84.31 105 LEU A N 1
ATOM 826 C CA . LEU A 1 105 ? -10.138 -3.695 2.400 1.00 84.31 105 LEU A CA 1
ATOM 827 C C . LEU A 1 105 ? -10.593 -2.579 3.338 1.00 84.31 105 LEU A C 1
ATOM 829 O O . LEU A 1 105 ? -11.462 -2.798 4.181 1.00 84.31 105 LEU A O 1
ATOM 833 N N . GLU A 1 106 ? -10.031 -1.387 3.202 1.00 83.06 106 GLU A N 1
ATOM 834 C CA . GLU A 1 106 ? -10.302 -0.258 4.083 1.00 83.06 106 GLU A CA 1
ATOM 835 C C . GLU A 1 106 ? -11.721 0.267 3.923 1.00 83.06 106 GLU A C 1
ATOM 837 O O . GLU A 1 106 ? -12.404 0.493 4.925 1.00 83.06 106 GLU A O 1
ATOM 842 N N . MET A 1 107 ? -12.211 0.359 2.686 1.00 84.88 107 MET A N 1
ATOM 843 C CA . MET A 1 107 ? -13.606 0.684 2.415 1.00 84.88 107 MET A CA 1
ATOM 844 C C . MET A 1 107 ? -14.543 -0.376 3.012 1.00 84.88 107 MET A C 1
ATOM 846 O O . MET A 1 107 ? -15.498 -0.035 3.716 1.00 84.88 107 MET A O 1
ATOM 850 N N . TYR A 1 108 ? -14.258 -1.665 2.796 1.00 85.75 108 TYR A N 1
ATOM 851 C CA . TYR A 1 108 ? -15.071 -2.764 3.321 1.00 85.75 108 TYR A CA 1
ATOM 852 C C . TYR A 1 108 ? -15.130 -2.764 4.857 1.00 85.75 108 TYR A C 1
ATOM 854 O O . TYR A 1 108 ? -16.220 -2.788 5.440 1.00 85.75 108 TYR A O 1
ATOM 862 N N . TYR A 1 109 ? -13.978 -2.704 5.532 1.00 82.19 109 TYR A N 1
ATOM 863 C CA . TYR A 1 109 ? -13.917 -2.687 6.995 1.00 82.19 109 TYR A CA 1
ATOM 864 C C . TYR A 1 109 ? -14.472 -1.383 7.581 1.00 82.19 109 TYR A C 1
ATOM 866 O O . TYR A 1 109 ? -15.187 -1.434 8.582 1.00 82.19 109 TYR A O 1
ATOM 874 N N . GLY A 1 110 ? -14.214 -0.234 6.951 1.00 81.19 110 GLY A N 1
ATOM 875 C CA . GLY A 1 110 ? -14.741 1.065 7.372 1.00 81.19 110 GLY A CA 1
ATOM 876 C C . GLY A 1 110 ? -16.271 1.101 7.370 1.00 81.19 110 GLY A C 1
ATOM 877 O O . GLY A 1 110 ? -16.882 1.461 8.378 1.00 81.19 110 GLY A O 1
ATOM 878 N N . ILE A 1 111 ? -16.901 0.643 6.283 1.00 83.44 111 ILE A N 1
ATOM 879 C CA . ILE A 1 111 ? -18.367 0.556 6.178 1.00 83.44 111 ILE A CA 1
ATOM 880 C C . ILE A 1 111 ? -18.929 -0.466 7.171 1.00 83.44 111 ILE A C 1
ATOM 882 O O . ILE A 1 111 ? -19.929 -0.196 7.838 1.00 83.44 111 ILE A O 1
ATOM 886 N N . ARG A 1 112 ? -18.291 -1.637 7.300 1.00 84.38 112 ARG A N 1
ATOM 887 C CA . ARG A 1 112 ? -18.752 -2.694 8.210 1.00 84.38 112 ARG A CA 1
ATOM 888 C C . ARG A 1 112 ? -18.762 -2.238 9.668 1.00 84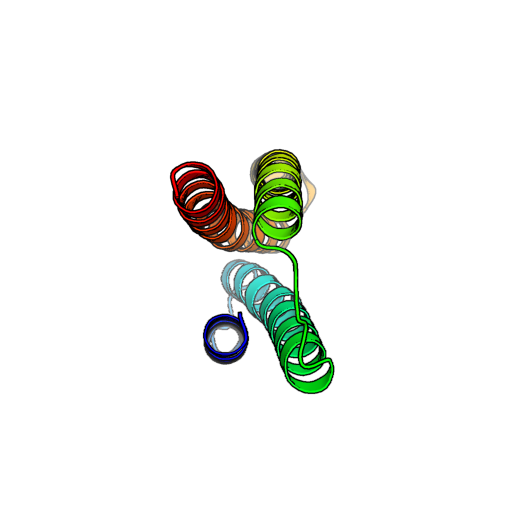.38 112 ARG A C 1
ATOM 890 O O . ARG A 1 112 ? -19.710 -2.553 10.374 1.00 84.38 112 ARG A O 1
ATOM 897 N N . ILE A 1 113 ? -17.749 -1.489 10.104 1.00 82.38 113 ILE A N 1
ATOM 898 C CA . ILE A 1 113 ? -17.670 -0.969 11.477 1.00 82.38 113 ILE A CA 1
ATOM 899 C C . ILE A 1 113 ? -18.697 0.147 11.723 1.00 82.38 113 ILE A C 1
ATOM 901 O O . ILE A 1 113 ? -19.188 0.262 12.837 1.00 82.38 113 ILE A O 1
ATOM 905 N N . LEU A 1 114 ? -19.048 0.959 10.716 1.00 77.00 114 LEU A N 1
ATOM 906 C CA . LEU A 1 114 ? -20.087 1.994 10.858 1.00 77.00 114 LEU A CA 1
ATOM 907 C C . LEU A 1 114 ? -21.513 1.440 10.909 1.00 77.00 114 LEU A C 1
ATOM 909 O O . LEU A 1 114 ? -22.403 2.119 11.416 1.00 77.00 114 LEU A O 1
ATOM 913 N N . ARG A 1 115 ? -21.743 0.254 10.335 1.00 71.06 115 ARG A N 1
ATOM 914 C CA . ARG A 1 115 ? -23.063 -0.390 10.295 1.00 71.06 115 ARG A CA 1
ATOM 915 C C . 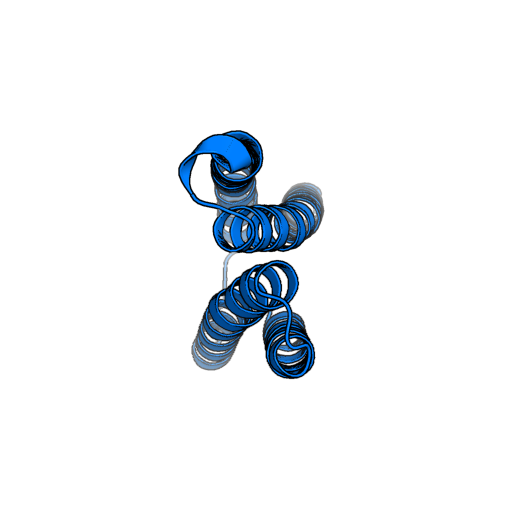ARG A 1 115 ? -23.401 -1.146 11.596 1.00 71.06 115 ARG A C 1
ATOM 917 O O . ARG A 1 115 ? -24.561 -1.499 11.779 1.00 71.06 115 ARG A O 1
ATOM 924 N N . ILE A 1 116 ? -22.412 -1.408 12.455 1.00 58.16 116 ILE A N 1
ATOM 925 C CA . ILE A 1 116 ? -22.547 -2.071 13.768 1.00 58.16 116 ILE A CA 1
ATOM 926 C C . ILE A 1 116 ? -22.650 -1.005 14.863 1.00 58.16 116 ILE A C 1
ATOM 928 O O . ILE A 1 116 ? -23.506 -1.172 15.756 1.00 58.16 116 ILE A O 1
#

Radius of gyration: 15.79 Å; chains: 1; bounding box: 40×23×46 Å